Protein AF-A0AAJ7DWY6-F1 (afdb_monomer_lite)

Organism: NCBI:txid326594

InterPro domains:
  IPR001309 Peptidase C14, p20 domain [PS50208] (1-107)
  IPR002398 Peptidase C14 family [PTHR10454] (5-108)
  IPR011600 Peptidase C14, caspase domain [PF00656] (4-107)
  IPR015917 Peptidase C14A, caspase catalytic domain [PR00376] (10-28)
  IPR015917 Peptidase C14A, caspase catalytic domain [PR00376] (28-46)
  IPR015917 Peptidase C14A, caspase catalytic domain [PR00376] (60-68)
  IPR015917 Peptidase C14A, caspase catalytic domain [PR00376] (93-111)
  IPR029030 Caspase-like domain superfamily [SSF52129] (3-107)

Foldseek 3Di:
DDDDDCPDDPPCPVVVLVVVVVVVVVVVDDDDDDPQDDPVRVVVVLVVVLVDACLPPQADEAEAAAAAEPPQWTDHNGDIDHPCVQVVSLVNRPSCVVHDYHYHYRHHYPDDDDPDDDDDDPDDVVVVVVVVD

pLDDT: mean 87.61, std 15.37, range [38.72, 98.62]

Sequence (133 aa):
MFTYKNLGTRRCADAEATLVKQTFKNLGFDVFIYKDYTYQQIKKLLTNLSSDDYKKDDCICIFILTHGEAKGLIWALDACYPINIYEETLSNIQTLADKPKLIFVQARIVARVDGGTHLIQQKSDYIDEINRK

Secondary structure (DSSP, 8-state):
----------TTHHHHHHHHHHHHHHTT-------S--HHHHHHHHHHHHHS--TT-S-EEEEEEEEEETTTEEE-SS-EEETHHHHHHHHT-GGGTTS-EEEEEEEE---PPP---PPP----HHHHHHTT-

Radius of gyration: 20.83 Å; chains: 1; bounding box: 45×60×43 Å

Structure (mmCIF, N/CA/C/O backbone):
data_AF-A0AAJ7DWY6-F1
#
_entry.id   AF-A0AAJ7DWY6-F1
#
loop_
_atom_site.group_PDB
_atom_site.id
_atom_site.type_symbol
_atom_site.label_atom_id
_atom_site.label_alt_id
_atom_site.label_comp_id
_atom_site.label_asym_id
_atom_site.label_entity_id
_atom_site.label_seq_id
_atom_site.pdbx_PDB_ins_code
_atom_site.Cartn_x
_atom_site.Cartn_y
_atom_site.Cartn_z
_atom_site.occupancy
_atom_site.B_iso_or_equiv
_atom_site.auth_seq_id
_atom_site.auth_comp_id
_atom_site.auth_asym_id
_atom_site.auth_atom_id
_atom_site.pdbx_PDB_model_num
ATOM 1 N N . MET A 1 1 ? 11.782 17.811 -14.371 1.00 38.72 1 MET A N 1
ATOM 2 C CA . MET A 1 1 ? 10.843 17.120 -15.280 1.00 38.72 1 MET A CA 1
ATOM 3 C C . MET A 1 1 ? 11.396 15.718 -15.482 1.00 38.72 1 MET A C 1
ATOM 5 O O . MET A 1 1 ? 12.409 15.583 -16.152 1.00 38.72 1 MET A O 1
ATOM 9 N N . PHE A 1 2 ? 10.866 14.717 -14.775 1.00 45.34 2 PHE A N 1
ATOM 10 C CA . PHE A 1 2 ? 11.391 13.350 -14.849 1.00 45.34 2 PHE A CA 1
ATOM 11 C C . PHE A 1 2 ? 10.816 12.674 -16.095 1.00 45.34 2 PHE A C 1
ATOM 13 O O . PHE A 1 2 ? 9.606 12.514 -16.221 1.00 45.34 2 PHE A O 1
ATOM 20 N N . THR A 1 3 ? 11.690 12.383 -17.051 1.00 44.91 3 THR A N 1
ATOM 21 C CA . THR A 1 3 ? 11.391 11.752 -18.337 1.00 44.91 3 THR A CA 1
ATOM 22 C C . THR A 1 3 ? 10.832 10.343 -18.139 1.00 44.91 3 THR A C 1
ATOM 24 O O . THR A 1 3 ? 11.282 9.607 -17.261 1.00 44.91 3 THR A O 1
ATOM 27 N N . TYR A 1 4 ? 9.855 9.966 -18.969 1.00 47.84 4 TYR A N 1
ATOM 28 C CA . TYR A 1 4 ? 9.234 8.641 -18.986 1.00 47.84 4 TYR A CA 1
ATOM 29 C C . TYR A 1 4 ? 10.311 7.560 -19.179 1.00 47.84 4 TYR A C 1
ATOM 31 O O . TYR A 1 4 ? 10.881 7.414 -20.261 1.00 47.84 4 TYR A O 1
ATOM 39 N N . LYS A 1 5 ? 10.638 6.832 -18.107 1.00 62.44 5 LYS A N 1
ATOM 40 C CA . LYS A 1 5 ? 11.595 5.721 -18.123 1.00 62.44 5 LYS A CA 1
ATOM 41 C C . LYS A 1 5 ? 10.802 4.459 -18.454 1.00 62.44 5 LYS A C 1
ATOM 43 O O . LYS A 1 5 ? 9.879 4.105 -17.728 1.00 62.44 5 LYS A O 1
ATOM 48 N N . ASN A 1 6 ? 11.132 3.776 -19.551 1.00 67.56 6 ASN A N 1
ATOM 49 C CA . ASN A 1 6 ? 10.563 2.456 -19.825 1.00 67.56 6 ASN A CA 1
ATOM 50 C C . ASN A 1 6 ? 11.191 1.452 -18.847 1.00 67.56 6 ASN A C 1
ATOM 52 O O . ASN A 1 6 ? 12.268 0.915 -19.091 1.00 67.56 6 ASN A O 1
ATOM 56 N N . LEU A 1 7 ? 10.542 1.261 -17.700 1.00 72.06 7 LEU A N 1
ATOM 57 C CA . LEU A 1 7 ? 11.037 0.421 -16.605 1.00 72.06 7 LEU A CA 1
ATOM 58 C C . LEU A 1 7 ? 10.785 -1.077 -16.841 1.00 72.06 7 LEU A C 1
ATOM 60 O O . LEU A 1 7 ? 11.196 -1.914 -16.037 1.00 72.06 7 LEU A O 1
ATOM 64 N N . GLY A 1 8 ? 10.121 -1.425 -17.947 1.00 77.62 8 GLY A N 1
ATOM 65 C CA . GLY A 1 8 ? 9.702 -2.784 -18.251 1.00 77.62 8 GLY A CA 1
ATOM 66 C C . GLY A 1 8 ? 8.643 -3.321 -17.283 1.00 77.62 8 GLY A C 1
ATOM 67 O O . GLY A 1 8 ? 8.417 -2.816 -16.181 1.00 77.62 8 GLY A O 1
ATOM 68 N N . THR A 1 9 ? 7.969 -4.392 -17.689 1.00 83.81 9 THR A N 1
ATOM 69 C CA . THR A 1 9 ? 6.974 -5.060 -16.844 1.00 83.81 9 THR A CA 1
ATOM 70 C C . THR A 1 9 ? 7.645 -5.761 -15.664 1.00 83.81 9 THR A C 1
ATOM 72 O O . THR A 1 9 ? 8.592 -6.537 -15.837 1.00 83.81 9 THR A O 1
ATOM 75 N N . ARG A 1 10 ? 7.104 -5.582 -14.453 1.00 86.88 10 ARG A N 1
ATOM 76 C CA . ARG A 1 10 ? 7.454 -6.417 -13.296 1.00 86.88 10 ARG A CA 1
ATOM 77 C C . ARG A 1 10 ? 6.806 -7.794 -13.420 1.00 86.88 10 ARG A C 1
ATOM 79 O O . ARG A 1 10 ? 5.772 -8.076 -12.822 1.00 86.88 10 ARG A O 1
ATOM 86 N N . ARG A 1 11 ? 7.437 -8.669 -14.205 1.00 79.81 11 ARG A N 1
ATOM 87 C CA . ARG A 1 11 ? 7.077 -10.092 -14.257 1.00 79.81 11 ARG A CA 1
ATOM 88 C C . ARG A 1 11 ? 7.115 -10.639 -12.821 1.00 79.81 11 ARG A C 1
ATOM 90 O O . ARG A 1 11 ? 8.089 -10.373 -12.117 1.00 79.81 11 ARG A O 1
ATOM 97 N N . CYS A 1 12 ? 6.039 -11.318 -12.419 1.00 86.81 12 CYS A N 1
ATOM 98 C CA . CYS A 1 12 ? 5.714 -11.813 -11.069 1.00 86.81 12 CYS A CA 1
ATOM 99 C C . CYS A 1 12 ? 4.939 -10.879 -10.120 1.00 86.81 12 CYS A C 1
ATOM 101 O O . CYS A 1 12 ? 4.434 -11.390 -9.126 1.00 86.81 12 CYS A O 1
ATOM 103 N N . ALA A 1 13 ? 4.741 -9.589 -10.421 1.00 89.25 13 ALA A N 1
ATOM 104 C CA . ALA A 1 13 ? 4.016 -8.690 -9.506 1.00 89.25 13 ALA A CA 1
ATOM 105 C C . ALA A 1 13 ? 2.585 -9.170 -9.183 1.00 89.25 13 ALA A C 1
ATOM 107 O O . ALA A 1 13 ? 2.148 -9.094 -8.038 1.00 89.25 13 ALA A O 1
ATOM 108 N N . ASP A 1 14 ? 1.877 -9.734 -10.166 1.00 93.12 14 ASP A N 1
ATOM 109 C CA . ASP A 1 14 ? 0.526 -10.277 -9.962 1.00 93.12 14 ASP A CA 1
ATOM 110 C C . ASP A 1 14 ? 0.514 -11.507 -9.037 1.00 93.12 14 ASP A C 1
ATOM 112 O O . ASP A 1 14 ? -0.392 -11.672 -8.215 1.00 93.12 14 ASP A O 1
ATOM 116 N N . ALA A 1 15 ? 1.535 -12.362 -9.141 1.00 94.81 15 ALA A N 1
ATOM 117 C CA . ALA A 1 15 ? 1.689 -13.515 -8.261 1.00 94.81 15 ALA A CA 1
ATOM 118 C C . ALA A 1 15 ? 2.049 -13.066 -6.836 1.00 94.81 15 ALA A C 1
ATOM 120 O O . ALA A 1 15 ? 1.404 -13.507 -5.888 1.00 94.81 15 ALA A O 1
ATOM 121 N N . GLU A 1 16 ? 2.999 -12.130 -6.692 1.00 94.69 16 GLU A N 1
ATOM 122 C CA . GLU A 1 16 ? 3.355 -11.499 -5.409 1.00 94.69 16 GLU A CA 1
ATOM 123 C C . GLU A 1 16 ? 2.101 -10.914 -4.727 1.00 94.69 16 GLU A C 1
ATOM 125 O O . GLU A 1 16 ? 1.807 -11.247 -3.579 1.00 94.69 16 GLU A O 1
ATOM 130 N N . ALA A 1 17 ? 1.305 -10.116 -5.449 1.00 96.50 17 ALA A N 1
ATOM 131 C CA . ALA A 1 17 ? 0.076 -9.514 -4.928 1.00 96.50 17 ALA A CA 1
ATOM 132 C C . ALA A 1 17 ? -0.974 -10.559 -4.512 1.00 96.50 17 ALA A C 1
ATOM 134 O O . ALA A 1 17 ? -1.661 -10.390 -3.502 1.00 96.50 17 ALA A O 1
ATOM 135 N N . THR A 1 18 ? -1.093 -11.655 -5.266 1.00 97.31 18 THR A N 1
ATOM 136 C CA . THR A 1 18 ? -2.022 -12.750 -4.950 1.00 97.31 18 THR A CA 1
ATOM 137 C C . THR A 1 18 ? -1.625 -13.465 -3.661 1.00 97.31 18 THR A C 1
ATOM 139 O O . THR A 1 18 ? -2.484 -13.686 -2.806 1.00 97.31 18 THR A O 1
ATOM 142 N N . LEU A 1 19 ? -0.336 -13.771 -3.487 1.00 97.81 19 LEU A N 1
ATOM 143 C CA . LEU A 1 19 ? 0.181 -14.384 -2.262 1.00 97.81 19 LEU A CA 1
ATOM 144 C C . LEU A 1 19 ? -0.003 -13.467 -1.052 1.00 97.81 19 LEU A C 1
ATOM 146 O O . LEU A 1 19 ? -0.514 -13.914 -0.029 1.00 97.81 19 LEU A O 1
ATOM 150 N N . VAL A 1 20 ? 0.341 -12.180 -1.174 1.00 98.00 20 VAL A N 1
ATOM 151 C CA . VAL A 1 20 ? 0.114 -11.197 -0.101 1.00 98.00 20 VAL A CA 1
ATOM 152 C C . VAL A 1 20 ? -1.362 -11.172 0.290 1.00 98.00 20 VAL A C 1
ATOM 154 O O . VAL A 1 20 ? -1.687 -11.273 1.471 1.00 98.00 20 VAL A O 1
ATOM 157 N N . LYS A 1 21 ? -2.269 -11.118 -0.693 1.00 98.31 21 LYS A N 1
ATOM 158 C CA . LYS A 1 21 ? -3.711 -11.122 -0.434 1.00 98.31 21 LYS A CA 1
ATOM 159 C C . LYS A 1 21 ? -4.177 -12.377 0.289 1.00 98.31 21 LYS A C 1
ATOM 161 O O . LYS A 1 21 ? -4.959 -12.258 1.225 1.00 98.31 21 LYS A O 1
ATOM 166 N N . GLN A 1 22 ? -3.739 -13.558 -0.133 1.00 98.25 22 GLN A N 1
ATOM 167 C CA . GLN A 1 22 ? -4.113 -14.811 0.525 1.00 98.25 22 GLN A CA 1
ATOM 168 C C . GLN A 1 22 ? -3.609 -14.850 1.970 1.00 98.25 22 GLN A C 1
ATOM 170 O O . GLN A 1 22 ? -4.389 -15.111 2.882 1.00 98.25 22 GLN A O 1
ATOM 175 N N . THR A 1 23 ? -2.339 -14.511 2.186 1.00 98.44 23 THR A N 1
ATOM 176 C CA . THR A 1 23 ? -1.725 -14.494 3.517 1.00 98.44 23 THR A CA 1
ATOM 177 C C . THR A 1 23 ? -2.433 -13.520 4.455 1.00 98.44 23 THR A C 1
ATOM 179 O O . THR A 1 23 ? -2.827 -13.908 5.549 1.00 98.44 23 THR A O 1
ATOM 182 N N . PHE A 1 24 ? -2.659 -12.275 4.029 1.00 98.25 24 PHE A N 1
ATOM 183 C CA . PHE A 1 24 ? -3.260 -11.259 4.898 1.00 98.25 24 PHE A CA 1
ATOM 184 C C . PHE A 1 24 ? -4.758 -11.468 5.109 1.00 98.25 24 PHE A C 1
ATOM 186 O O . PHE A 1 24 ? -5.250 -11.217 6.205 1.00 98.25 24 PHE A O 1
ATOM 193 N N . LYS A 1 25 ? -5.475 -12.043 4.136 1.00 98.25 25 LYS A N 1
ATOM 194 C CA . LYS A 1 25 ? -6.843 -12.519 4.382 1.00 98.25 25 LYS A CA 1
ATOM 195 C C . LYS A 1 25 ? -6.894 -13.600 5.458 1.00 98.25 25 LYS A C 1
ATOM 197 O O . LYS A 1 25 ? -7.771 -13.552 6.311 1.00 98.25 25 LYS A O 1
ATOM 202 N N . ASN A 1 26 ? -5.952 -14.544 5.453 1.00 98.19 26 ASN A N 1
ATOM 203 C CA . ASN A 1 26 ? -5.886 -15.589 6.480 1.00 98.19 26 ASN A CA 1
ATOM 204 C C . ASN A 1 26 ? -5.531 -15.032 7.869 1.00 98.19 26 ASN A C 1
ATOM 206 O O . ASN A 1 26 ? -5.873 -15.646 8.874 1.00 98.19 26 ASN A O 1
ATOM 210 N N . LEU A 1 27 ? -4.880 -13.868 7.925 1.00 97.94 27 LEU A N 1
ATOM 211 C CA . LEU A 1 27 ? -4.621 -13.119 9.157 1.00 97.94 27 LEU A CA 1
ATOM 212 C C . LEU A 1 27 ? -5.803 -12.228 9.590 1.00 97.94 27 LEU A C 1
ATOM 214 O O . LEU A 1 27 ? -5.691 -11.540 10.597 1.00 97.94 27 LEU A O 1
ATOM 218 N N . GLY A 1 28 ? -6.920 -12.234 8.853 1.00 97.75 28 GLY A N 1
ATOM 219 C CA . GLY A 1 28 ? -8.130 -11.482 9.196 1.00 97.75 28 GLY A CA 1
ATOM 220 C C . GLY A 1 28 ? -8.210 -10.066 8.621 1.00 97.75 28 GLY A C 1
ATOM 221 O O . GLY A 1 28 ? -9.107 -9.324 9.000 1.00 97.75 28 GLY A O 1
ATOM 222 N N . PHE A 1 29 ? -7.319 -9.679 7.704 1.00 98.25 29 PHE A N 1
ATOM 223 C CA . PHE A 1 29 ? -7.376 -8.357 7.075 1.00 98.25 29 PHE A CA 1
ATOM 224 C C . PHE A 1 29 ? -8.399 -8.284 5.937 1.00 98.25 29 PHE A C 1
ATOM 226 O O . PHE A 1 29 ? -8.490 -9.182 5.089 1.00 98.25 29 PHE A O 1
ATOM 233 N N . ASP A 1 30 ? -9.040 -7.122 5.817 1.00 97.44 30 ASP A N 1
ATOM 234 C CA . ASP A 1 30 ? -9.712 -6.696 4.594 1.00 97.44 30 ASP A CA 1
ATOM 235 C C . ASP A 1 30 ? -8.682 -6.193 3.570 1.00 97.44 30 ASP A C 1
ATOM 237 O O . ASP A 1 30 ? -8.101 -5.115 3.694 1.00 97.44 30 ASP A O 1
ATOM 241 N N . VAL A 1 31 ? -8.414 -7.012 2.544 1.00 97.75 31 VAL A N 1
ATOM 242 C CA . VAL A 1 31 ? -7.346 -6.745 1.564 1.00 97.75 31 VAL A CA 1
ATOM 243 C C . VAL A 1 31 ? -7.880 -6.194 0.241 1.00 97.75 31 VAL A C 1
ATOM 245 O O . VAL A 1 31 ? -8.620 -6.876 -0.481 1.00 97.75 31 VAL A O 1
ATOM 248 N N . PHE A 1 32 ? -7.371 -5.022 -0.144 1.00 97.75 32 PHE A N 1
ATOM 249 C CA . PHE A 1 32 ? -7.633 -4.346 -1.418 1.00 97.75 32 PHE A CA 1
ATOM 250 C C . PHE A 1 32 ? -6.388 -4.356 -2.320 1.00 97.75 32 PHE A C 1
ATOM 252 O O . PHE A 1 32 ? -5.273 -4.148 -1.847 1.00 97.75 32 PHE A O 1
ATOM 259 N N . ILE A 1 33 ? -6.568 -4.598 -3.625 1.00 97.56 33 ILE A N 1
ATOM 260 C CA . ILE A 1 33 ? -5.483 -4.575 -4.623 1.00 97.56 33 ILE A CA 1
ATOM 261 C C . ILE A 1 33 ? -5.701 -3.400 -5.571 1.00 97.56 33 ILE A C 1
ATOM 263 O O . ILE A 1 33 ? -6.755 -3.290 -6.196 1.00 97.56 33 ILE A O 1
ATOM 267 N N . TYR A 1 34 ? -4.663 -2.582 -5.728 1.00 97.88 34 TYR A N 1
ATOM 268 C CA . TYR A 1 34 ? -4.631 -1.443 -6.639 1.00 97.88 34 TYR A CA 1
ATOM 269 C C . TYR A 1 34 ? -3.518 -1.658 -7.662 1.00 97.88 34 TYR A C 1
ATOM 271 O O . TYR A 1 34 ? -2.338 -1.649 -7.315 1.00 97.88 34 TYR A O 1
ATOM 279 N N . LYS A 1 35 ? -3.896 -1.914 -8.917 1.00 96.31 35 LYS A N 1
ATOM 280 C CA . LYS A 1 35 ? -2.964 -2.295 -9.983 1.00 96.31 35 LYS A CA 1
ATOM 281 C C . LYS A 1 35 ? -2.696 -1.120 -10.917 1.00 96.31 35 LYS A C 1
ATOM 283 O O . LYS A 1 35 ? -3.635 -0.452 -11.338 1.00 96.31 35 LYS A O 1
ATOM 288 N N . ASP A 1 36 ? -1.419 -0.902 -11.229 1.00 95.50 36 ASP A N 1
ATOM 289 C CA . ASP A 1 36 ? -0.939 0.081 -12.208 1.00 95.50 36 ASP A CA 1
ATOM 290 C C . ASP A 1 36 ? -1.499 1.499 -11.986 1.00 95.50 36 ASP A C 1
ATOM 292 O O . ASP A 1 36 ? -1.864 2.207 -12.922 1.00 95.50 36 ASP A O 1
ATOM 296 N N . TYR A 1 37 ? -1.582 1.929 -10.723 1.00 97.50 37 TYR A N 1
ATOM 297 C CA . TYR A 1 37 ? -2.048 3.273 -10.397 1.00 97.50 37 TYR A CA 1
ATOM 298 C C . TYR A 1 37 ? -1.049 4.344 -10.855 1.00 97.50 37 TYR A C 1
ATOM 300 O O . TYR A 1 37 ? 0.154 4.276 -10.589 1.00 97.50 37 TYR A O 1
ATOM 308 N N . THR A 1 38 ? -1.583 5.385 -11.488 1.00 97.69 38 THR A N 1
ATOM 309 C CA . THR A 1 38 ? -0.913 6.678 -11.669 1.00 97.69 38 THR A CA 1
ATOM 310 C C . THR A 1 38 ? -0.680 7.360 -10.324 1.00 97.69 38 THR A C 1
ATOM 312 O O . THR A 1 38 ? -1.365 7.088 -9.330 1.00 97.69 38 THR A O 1
ATOM 315 N N . TYR A 1 39 ? 0.242 8.316 -10.280 1.00 97.62 39 TYR A N 1
ATOM 316 C CA . TYR A 1 39 ? 0.518 9.066 -9.061 1.00 97.62 39 TYR A CA 1
ATOM 317 C C . TYR A 1 39 ? -0.700 9.868 -8.590 1.00 97.62 39 TYR A C 1
ATOM 319 O O . TYR A 1 39 ? -0.943 10.004 -7.391 1.00 97.62 39 TYR A O 1
ATOM 327 N N . GLN A 1 40 ? -1.533 10.354 -9.513 1.00 98.19 40 GLN A N 1
ATOM 328 C CA . GLN A 1 40 ? -2.789 11.009 -9.149 1.00 98.19 40 GLN A CA 1
ATOM 329 C C . GLN A 1 40 ? -3.774 10.043 -8.473 1.00 98.19 40 GLN A C 1
ATOM 331 O O . GLN A 1 40 ? -4.410 10.422 -7.488 1.00 98.19 40 GLN A O 1
ATOM 336 N N . GLN A 1 41 ? -3.884 8.803 -8.957 1.00 98.62 41 GLN A N 1
ATOM 337 C CA . GLN A 1 41 ? -4.720 7.778 -8.324 1.00 98.62 41 GLN A CA 1
ATOM 338 C C . GLN A 1 41 ? -4.186 7.385 -6.942 1.00 98.62 41 GLN A C 1
ATOM 340 O O . GLN A 1 41 ? -4.981 7.254 -6.014 1.00 98.62 41 GLN A O 1
ATOM 345 N N . ILE A 1 42 ? -2.862 7.277 -6.775 1.00 98.50 42 ILE A N 1
ATOM 346 C CA . ILE A 1 42 ? -2.227 7.035 -5.467 1.00 98.50 42 ILE A CA 1
ATOM 347 C C . ILE A 1 42 ? -2.548 8.167 -4.490 1.00 98.50 42 ILE A C 1
ATOM 349 O O . ILE A 1 42 ? -3.004 7.897 -3.385 1.00 98.50 42 ILE A O 1
ATOM 353 N N . LYS A 1 43 ? -2.402 9.434 -4.897 1.00 98.25 43 LYS A N 1
ATOM 354 C CA . LYS A 1 43 ? -2.768 10.574 -4.039 1.00 98.25 43 LYS A CA 1
ATOM 355 C C . LYS A 1 43 ? -4.233 10.526 -3.617 1.00 98.25 43 LYS A C 1
ATOM 357 O O . LYS A 1 43 ? -4.528 10.715 -2.446 1.00 98.25 43 LYS A O 1
ATOM 362 N N . LYS A 1 44 ? -5.144 10.226 -4.549 1.00 98.38 44 LYS A N 1
ATOM 363 C CA . LYS A 1 44 ? -6.572 10.086 -4.235 1.00 98.38 44 LYS A CA 1
ATOM 364 C C . LYS A 1 44 ? -6.827 8.945 -3.246 1.00 98.38 44 LYS A C 1
ATOM 366 O O . LYS A 1 44 ? -7.616 9.113 -2.324 1.00 98.38 44 LYS A O 1
ATOM 371 N N . LEU A 1 45 ? -6.147 7.810 -3.415 1.00 98.25 45 LEU A N 1
ATOM 372 C CA . LEU A 1 45 ? -6.214 6.692 -2.475 1.00 98.25 45 LEU A CA 1
ATOM 373 C C . LEU A 1 45 ? -5.743 7.111 -1.076 1.00 98.25 45 LEU A C 1
ATOM 375 O O . LEU A 1 45 ? -6.435 6.827 -0.109 1.00 98.25 45 LEU A O 1
ATOM 379 N N . LEU A 1 46 ? -4.621 7.825 -0.969 1.00 97.94 46 LEU A N 1
ATOM 380 C CA . LEU A 1 46 ? -4.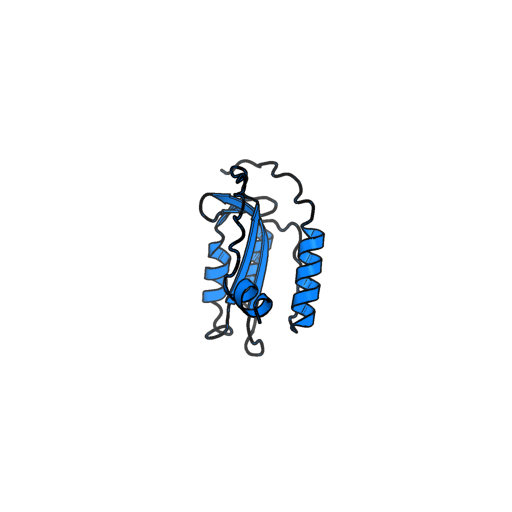106 8.329 0.308 1.00 97.94 46 LEU A CA 1
ATOM 381 C C . LEU A 1 46 ? -5.059 9.335 0.966 1.00 97.94 46 LEU A C 1
ATOM 383 O O . LEU A 1 46 ? -5.283 9.259 2.169 1.00 97.94 46 LEU A O 1
ATOM 387 N N . THR A 1 47 ? -5.682 10.224 0.188 1.00 97.81 47 THR A N 1
ATOM 388 C CA . THR A 1 47 ? -6.719 11.136 0.696 1.00 97.81 47 THR A CA 1
ATOM 389 C C . THR A 1 47 ? -7.916 10.369 1.259 1.00 97.81 47 THR A C 1
ATOM 391 O O . THR A 1 47 ? -8.386 10.685 2.353 1.00 97.81 47 THR A O 1
ATOM 394 N N . ASN A 1 48 ? -8.382 9.335 0.557 1.00 96.75 48 ASN A N 1
ATOM 395 C CA . ASN A 1 48 ? -9.473 8.494 1.043 1.00 96.75 48 ASN A CA 1
ATOM 396 C C . ASN A 1 48 ? -9.070 7.761 2.328 1.00 96.75 48 ASN A C 1
ATOM 398 O O . ASN A 1 48 ? -9.772 7.882 3.325 1.00 96.75 48 ASN A O 1
ATOM 402 N N . LEU A 1 49 ? -7.897 7.114 2.338 1.00 96.00 49 LEU A N 1
ATOM 403 C CA . LEU A 1 49 ? -7.367 6.438 3.525 1.00 96.00 49 LEU A CA 1
ATOM 404 C C . LEU A 1 49 ? -7.278 7.390 4.717 1.00 96.00 49 LEU A C 1
ATOM 406 O O . LEU A 1 49 ? -7.623 6.997 5.823 1.00 96.00 49 LEU A O 1
ATOM 410 N N . SER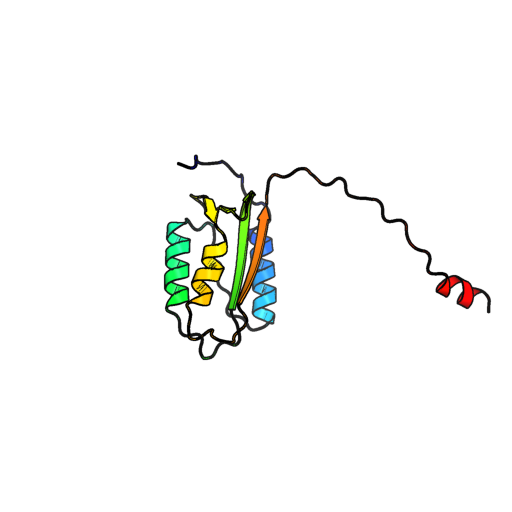 A 1 50 ? -6.858 8.641 4.499 1.00 95.69 50 SER A N 1
ATOM 411 C CA . SER A 1 50 ? -6.760 9.638 5.570 1.00 95.69 50 SER A CA 1
ATOM 412 C C . SER A 1 50 ? -8.105 10.076 6.158 1.00 95.69 50 SER A C 1
ATOM 414 O O . SER A 1 50 ? -8.135 10.642 7.247 1.00 95.69 50 SER A O 1
ATOM 416 N N . SER A 1 51 ? -9.202 9.813 5.444 1.00 95.00 51 SER A N 1
ATOM 417 C CA . SER A 1 51 ? -10.560 10.208 5.827 1.00 95.00 51 SER A CA 1
ATOM 418 C C . SER A 1 51 ? -11.388 9.058 6.418 1.00 95.00 51 SER A C 1
ATOM 420 O O . SER A 1 51 ? -12.496 9.306 6.891 1.00 95.00 51 SER A O 1
ATOM 422 N N . ASP A 1 52 ? -10.881 7.822 6.385 1.00 95.56 52 ASP A N 1
ATOM 423 C CA . ASP A 1 52 ? -11.582 6.640 6.898 1.00 95.56 52 ASP A CA 1
ATOM 424 C C . ASP A 1 52 ? -11.544 6.546 8.439 1.00 95.56 52 ASP A C 1
ATOM 426 O O . ASP A 1 52 ? -10.674 7.104 9.119 1.00 95.56 52 ASP A O 1
ATOM 430 N N . ASP A 1 53 ? -12.516 5.824 9.012 1.00 96.56 53 ASP A N 1
ATOM 431 C CA . ASP A 1 53 ? -12.625 5.594 10.458 1.00 96.56 53 ASP A CA 1
ATOM 432 C C . ASP A 1 53 ? -12.116 4.202 10.849 1.00 96.56 53 ASP A C 1
ATOM 434 O O . ASP A 1 53 ? -12.837 3.212 10.744 1.00 96.56 53 ASP A O 1
ATOM 438 N N . TYR A 1 54 ? -10.898 4.157 11.391 1.00 97.19 54 TYR A N 1
ATOM 439 C CA . TYR A 1 54 ? -10.237 2.926 11.820 1.00 97.19 54 TYR A CA 1
ATOM 440 C C . TYR A 1 54 ? -10.444 2.592 13.299 1.00 97.19 54 TYR A C 1
ATOM 442 O O . TYR A 1 54 ? -9.683 1.809 13.865 1.00 97.19 54 TYR A O 1
ATOM 450 N N . LYS A 1 55 ? -11.420 3.188 14.002 1.00 97.06 55 LYS A N 1
ATOM 451 C CA . LYS A 1 55 ? -11.606 2.950 15.452 1.00 97.06 55 LYS A CA 1
ATOM 452 C C . LYS A 1 55 ? -11.719 1.472 15.815 1.00 97.06 55 LYS A C 1
ATOM 454 O O . LYS A 1 55 ? -11.217 1.090 16.870 1.00 97.06 55 LYS A O 1
ATOM 459 N N . LYS A 1 56 ? -12.351 0.673 14.953 1.00 97.06 56 LYS A N 1
ATOM 460 C CA . LYS A 1 56 ? -12.585 -0.763 15.161 1.00 97.06 56 LYS A CA 1
ATOM 461 C C . LYS A 1 56 ? -11.483 -1.668 14.607 1.00 97.06 56 LYS A C 1
ATOM 463 O O . LYS A 1 56 ? -11.534 -2.861 14.874 1.00 97.06 56 LYS A O 1
ATOM 468 N N . ASP A 1 57 ? -10.517 -1.115 13.884 1.00 97.50 57 ASP A N 1
ATOM 469 C CA . ASP A 1 57 ? -9.424 -1.889 13.298 1.00 97.50 57 ASP A CA 1
ATOM 470 C C . ASP A 1 57 ? -8.245 -1.977 14.266 1.00 97.50 57 ASP A C 1
ATOM 472 O O . ASP A 1 57 ? -7.981 -1.028 15.004 1.00 97.50 57 ASP A O 1
ATOM 476 N N . ASP A 1 58 ? -7.501 -3.080 14.252 1.00 97.69 58 ASP A N 1
ATOM 477 C CA . ASP A 1 58 ? -6.341 -3.258 15.138 1.00 97.69 58 ASP A CA 1
ATOM 478 C C . ASP A 1 58 ? -5.077 -2.569 14.600 1.00 97.69 58 ASP A C 1
ATOM 480 O O . ASP A 1 58 ? -4.253 -2.062 15.363 1.00 97.69 58 ASP A O 1
ATOM 484 N N . CYS A 1 59 ? -4.902 -2.549 13.276 1.00 97.88 59 CYS A N 1
ATOM 485 C CA . CYS A 1 59 ? -3.743 -1.967 12.600 1.00 97.88 59 CYS A CA 1
ATOM 486 C C . CYS A 1 59 ? -4.020 -1.729 11.109 1.00 97.88 59 CYS A C 1
ATOM 488 O O . CYS A 1 59 ? -5.038 -2.166 10.575 1.00 97.88 59 CYS A O 1
ATOM 490 N N . ILE A 1 60 ? -3.078 -1.078 10.423 1.00 98.00 60 ILE A N 1
ATOM 491 C CA . ILE A 1 60 ? -3.085 -0.947 8.961 1.00 98.00 60 ILE A CA 1
ATOM 492 C C . ILE A 1 60 ? -1.789 -1.497 8.361 1.00 98.00 60 ILE A C 1
ATOM 494 O O . ILE A 1 60 ? -0.701 -1.304 8.910 1.00 98.00 60 ILE A O 1
ATOM 498 N N . CYS A 1 61 ? -1.909 -2.157 7.208 1.00 98.19 61 CYS A N 1
ATOM 499 C CA . CYS A 1 61 ? -0.781 -2.631 6.410 1.00 98.19 61 CYS A CA 1
ATOM 500 C C . CYS A 1 61 ? -0.856 -2.071 4.985 1.00 98.19 61 CYS A C 1
ATOM 502 O O . CYS A 1 61 ? -1.887 -2.193 4.326 1.00 98.19 61 CYS A O 1
ATOM 504 N N . ILE A 1 62 ? 0.248 -1.520 4.478 1.00 98.19 62 ILE A N 1
ATOM 505 C CA . ILE A 1 62 ? 0.383 -1.078 3.086 1.00 98.19 62 ILE A CA 1
ATOM 506 C C . ILE A 1 62 ? 1.509 -1.868 2.420 1.00 98.19 62 ILE A C 1
ATOM 508 O O . ILE A 1 62 ? 2.652 -1.834 2.867 1.00 98.19 62 ILE A O 1
ATOM 512 N N . PHE A 1 63 ? 1.188 -2.551 1.322 1.00 98.19 63 PHE A N 1
ATOM 513 C CA . PHE A 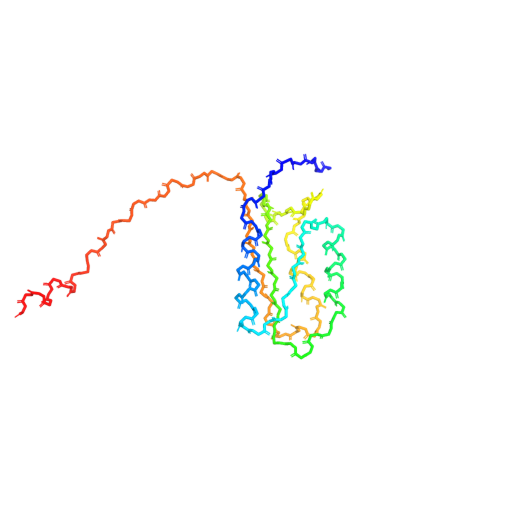1 63 ? 2.151 -3.265 0.484 1.00 98.19 63 PHE A CA 1
ATOM 514 C C . PHE A 1 63 ? 2.381 -2.506 -0.819 1.00 98.19 63 PHE A C 1
ATOM 516 O O . PHE A 1 63 ? 1.438 -2.243 -1.563 1.00 98.19 63 PHE A O 1
ATOM 523 N N . ILE A 1 64 ? 3.640 -2.188 -1.115 1.00 97.25 64 ILE A N 1
ATOM 524 C CA . ILE A 1 64 ? 4.042 -1.446 -2.311 1.00 97.25 64 ILE A CA 1
ATOM 525 C C . ILE A 1 64 ? 4.955 -2.336 -3.156 1.00 97.25 64 ILE A C 1
ATOM 527 O O . ILE A 1 64 ? 6.095 -2.611 -2.781 1.00 97.25 64 ILE A O 1
ATOM 531 N N . LEU A 1 65 ? 4.460 -2.778 -4.314 1.00 96.06 65 LEU A N 1
ATOM 532 C CA . LEU A 1 65 ? 5.182 -3.639 -5.257 1.00 96.06 65 LEU A CA 1
ATOM 533 C C . LEU A 1 65 ? 5.489 -2.845 -6.533 1.00 96.06 65 LEU A C 1
ATOM 535 O O . LEU A 1 65 ? 4.629 -2.702 -7.398 1.00 96.06 65 LEU A O 1
ATOM 539 N N . THR A 1 66 ? 6.694 -2.284 -6.662 1.00 94.69 66 THR A N 1
ATOM 540 C CA . THR A 1 66 ? 6.969 -1.301 -7.731 1.00 94.69 66 THR A CA 1
ATOM 541 C C . THR A 1 66 ? 8.435 -1.242 -8.167 1.00 94.69 66 THR A C 1
ATOM 543 O O . THR A 1 66 ? 9.299 -1.914 -7.616 1.00 94.69 66 THR A O 1
ATOM 546 N N . HIS A 1 67 ? 8.758 -0.496 -9.216 1.00 93.38 67 HIS A N 1
ATOM 547 C CA . HIS A 1 67 ? 10.145 -0.137 -9.498 1.00 93.38 67 HIS A CA 1
ATOM 548 C C . HIS A 1 67 ? 10.623 0.915 -8.500 1.00 93.38 67 HIS A C 1
ATOM 550 O O . HIS A 1 67 ? 9.883 1.825 -8.133 1.00 93.38 67 HIS A O 1
ATOM 556 N N . GLY A 1 68 ? 11.867 0.773 -8.060 1.00 91.44 68 GLY A N 1
ATOM 557 C CA . GLY A 1 68 ? 12.532 1.712 -7.168 1.00 91.44 68 GLY A CA 1
ATOM 558 C C . GLY A 1 68 ? 13.588 2.526 -7.900 1.00 91.44 68 GLY A C 1
ATOM 559 O O . GLY A 1 68 ? 14.087 2.137 -8.955 1.00 91.44 68 GLY A O 1
ATOM 560 N N . GLU A 1 69 ? 13.961 3.642 -7.299 1.00 88.81 69 GLU A N 1
ATOM 561 C CA . GLU A 1 69 ? 15.098 4.466 -7.683 1.00 88.81 69 GLU A CA 1
ATOM 562 C C . GLU A 1 69 ? 15.913 4.794 -6.420 1.00 88.81 69 GLU A C 1
ATOM 564 O O . GLU A 1 69 ? 15.499 4.511 -5.291 1.00 88.81 69 GLU A O 1
ATOM 569 N N . ALA A 1 70 ? 17.112 5.349 -6.590 1.00 85.94 70 ALA A N 1
ATOM 570 C CA . ALA A 1 70 ? 17.950 5.728 -5.458 1.00 85.94 70 ALA A CA 1
ATOM 571 C C . ALA A 1 70 ? 17.234 6.699 -4.491 1.00 85.94 70 ALA A C 1
ATOM 573 O O . ALA A 1 70 ? 16.354 7.465 -4.883 1.00 85.94 70 ALA A O 1
ATOM 574 N N . LYS A 1 71 ? 17.687 6.719 -3.229 1.00 87.56 71 LYS A N 1
ATOM 575 C CA . LYS A 1 71 ? 17.247 7.672 -2.189 1.00 87.56 71 LYS A CA 1
ATOM 576 C C . LYS A 1 71 ? 15.754 7.583 -1.818 1.00 87.56 71 LYS A C 1
ATOM 578 O O . LYS A 1 71 ? 15.125 8.605 -1.569 1.00 87.56 71 LYS A O 1
ATOM 583 N N . GLY A 1 72 ? 15.191 6.374 -1.761 1.00 89.00 72 GLY A N 1
ATOM 584 C CA . GLY A 1 72 ? 13.819 6.160 -1.268 1.00 89.00 72 GLY A CA 1
ATOM 585 C C . GLY A 1 72 ? 12.724 6.606 -2.241 1.00 89.00 72 GLY A C 1
ATOM 586 O O . GLY A 1 72 ? 11.595 6.878 -1.834 1.00 89.00 72 GLY A O 1
ATOM 587 N N . LEU A 1 73 ? 13.059 6.703 -3.526 1.00 94.44 73 LEU A N 1
ATOM 588 C CA . LEU A 1 73 ? 12.115 7.017 -4.585 1.00 94.44 73 LEU A CA 1
ATOM 589 C C . LEU A 1 73 ? 11.518 5.732 -5.169 1.00 94.44 73 LEU A C 1
ATOM 591 O O . LEU A 1 73 ? 12.213 4.734 -5.365 1.00 94.44 73 LEU A O 1
ATOM 595 N N . ILE A 1 74 ? 10.228 5.777 -5.480 1.00 95.44 74 ILE A N 1
ATOM 596 C CA . ILE A 1 74 ? 9.479 4.680 -6.089 1.00 95.44 74 ILE A CA 1
ATOM 597 C C . ILE A 1 74 ? 8.630 5.181 -7.252 1.00 95.44 74 ILE A C 1
ATOM 599 O O . ILE A 1 74 ? 8.347 6.373 -7.380 1.00 95.44 74 ILE A O 1
ATOM 603 N N . TRP A 1 75 ? 8.230 4.256 -8.117 1.00 94.88 75 TRP A N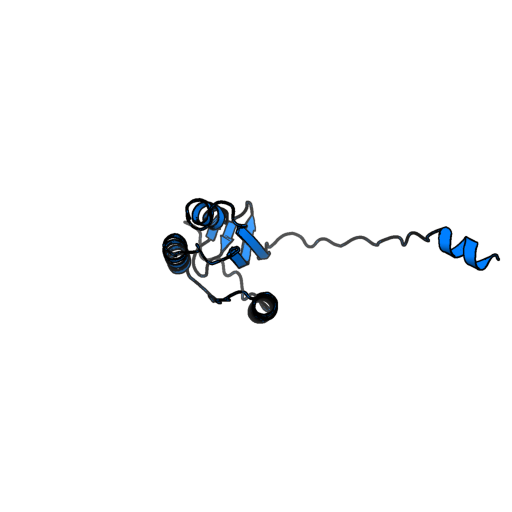 1
ATOM 604 C CA . TRP A 1 75 ? 7.471 4.575 -9.316 1.00 94.88 75 TRP A CA 1
ATOM 605 C C . TRP A 1 75 ? 5.973 4.308 -9.148 1.00 94.88 75 TRP A C 1
ATOM 607 O O . TRP A 1 75 ? 5.543 3.281 -8.628 1.00 94.88 75 TRP A O 1
ATOM 617 N N . ALA A 1 76 ? 5.169 5.255 -9.611 1.00 95.81 76 ALA A N 1
ATOM 618 C CA . ALA A 1 76 ? 3.806 5.024 -10.063 1.00 95.81 76 ALA A CA 1
ATOM 619 C C . ALA A 1 76 ? 3.846 4.616 -11.544 1.00 95.81 76 ALA A C 1
ATOM 621 O O . ALA A 1 76 ? 4.919 4.551 -12.149 1.00 95.81 76 ALA A O 1
ATOM 622 N N . LEU A 1 77 ? 2.680 4.401 -12.155 1.00 94.19 77 LEU A N 1
ATOM 623 C CA . LEU A 1 77 ? 2.601 4.133 -13.593 1.00 94.19 77 LEU A CA 1
ATOM 624 C C . LEU A 1 77 ? 3.227 5.257 -14.445 1.00 94.19 77 LEU A C 1
ATOM 626 O O . LEU A 1 77 ? 3.806 4.991 -15.496 1.00 94.19 77 LEU A O 1
ATOM 630 N N . ASP A 1 78 ? 3.103 6.508 -14.000 1.00 94.50 78 ASP A N 1
ATOM 631 C CA . ASP A 1 78 ? 3.390 7.712 -14.786 1.00 94.50 78 ASP A CA 1
ATOM 632 C C . ASP A 1 78 ? 4.411 8.671 -14.149 1.00 94.50 78 ASP A C 1
ATOM 634 O O . ASP A 1 78 ? 4.890 9.582 -14.824 1.00 94.50 78 ASP A O 1
ATOM 638 N N . ALA A 1 79 ? 4.770 8.489 -12.873 1.00 94.69 79 ALA A N 1
ATOM 639 C CA . ALA A 1 79 ? 5.680 9.392 -12.172 1.00 94.69 79 ALA A CA 1
ATOM 640 C C . ALA A 1 79 ? 6.498 8.704 -11.073 1.00 94.69 79 ALA A C 1
ATOM 642 O O . ALA A 1 79 ? 6.043 7.768 -10.421 1.00 94.69 79 ALA A O 1
ATOM 643 N N . CYS A 1 80 ? 7.698 9.228 -10.830 1.00 94.50 80 CYS A N 1
ATOM 644 C CA . CYS A 1 80 ? 8.534 8.866 -9.690 1.00 94.50 80 CYS A CA 1
ATOM 645 C C . CYS A 1 80 ? 8.228 9.794 -8.503 1.00 94.50 80 CYS A C 1
ATOM 647 O O . CYS A 1 80 ? 8.122 11.008 -8.689 1.00 94.50 80 CYS A O 1
ATOM 649 N N . TYR A 1 81 ? 8.104 9.247 -7.295 1.00 96.06 81 TYR A N 1
ATOM 650 C CA . TYR A 1 81 ? 7.732 9.995 -6.091 1.00 96.06 81 TYR A CA 1
ATOM 651 C C . TYR A 1 81 ? 8.372 9.382 -4.830 1.00 96.06 81 TYR A C 1
ATOM 653 O O . TYR A 1 81 ? 8.841 8.241 -4.875 1.00 96.06 81 TYR A O 1
ATOM 661 N N . PRO A 1 82 ? 8.470 10.132 -3.718 1.00 96.75 82 PRO A N 1
ATOM 662 C CA . PRO A 1 82 ? 9.141 9.648 -2.520 1.00 96.75 82 PRO A CA 1
ATOM 663 C C . PRO A 1 82 ? 8.209 8.782 -1.666 1.00 96.75 82 PRO A C 1
ATOM 665 O O . PRO A 1 82 ? 7.009 9.032 -1.575 1.00 96.75 82 PRO A O 1
ATOM 668 N N . ILE A 1 83 ? 8.759 7.735 -1.051 1.00 96.50 83 ILE A N 1
ATOM 669 C CA . ILE A 1 83 ? 7.963 6.745 -0.313 1.00 96.50 83 ILE A CA 1
ATOM 670 C C . ILE A 1 83 ? 7.426 7.245 1.036 1.00 96.50 83 ILE A C 1
ATOM 672 O O . ILE A 1 83 ? 6.420 6.739 1.529 1.00 96.50 83 ILE A O 1
ATOM 676 N N . ASN A 1 84 ? 8.048 8.273 1.612 1.00 96.62 84 ASN A N 1
ATOM 677 C CA . ASN A 1 84 ? 7.638 8.870 2.886 1.00 96.62 84 ASN A CA 1
ATOM 678 C C . ASN A 1 84 ? 6.204 9.425 2.872 1.00 96.62 84 ASN A C 1
ATOM 680 O O . ASN A 1 84 ? 5.613 9.558 3.938 1.00 96.62 84 ASN A O 1
ATOM 684 N N . ILE A 1 85 ? 5.599 9.678 1.702 1.00 97.69 85 ILE A N 1
ATOM 685 C CA . ILE A 1 85 ? 4.204 10.144 1.628 1.00 97.69 85 ILE A CA 1
ATOM 686 C C . ILE A 1 85 ? 3.220 9.178 2.301 1.00 97.69 85 ILE A C 1
ATOM 688 O O . ILE A 1 85 ? 2.170 9.604 2.780 1.00 97.69 85 ILE A O 1
ATOM 692 N N . TYR A 1 86 ? 3.535 7.878 2.335 1.00 97.88 86 TYR A N 1
ATOM 693 C CA . TYR A 1 86 ? 2.698 6.878 2.994 1.00 97.88 86 TYR A CA 1
ATOM 694 C C . TYR A 1 86 ? 2.784 7.016 4.515 1.00 97.88 86 TYR A C 1
ATOM 696 O O . TYR A 1 86 ? 1.753 7.047 5.181 1.00 97.88 86 TYR A O 1
ATOM 704 N N . GLU A 1 87 ? 3.993 7.167 5.057 1.00 96.19 87 GLU A N 1
ATOM 705 C CA . GLU A 1 87 ? 4.219 7.395 6.488 1.00 96.19 87 GLU A CA 1
ATOM 706 C C . GLU A 1 87 ? 3.563 8.702 6.947 1.00 96.19 87 GLU A C 1
ATOM 708 O O . GLU A 1 87 ? 2.803 8.696 7.913 1.00 96.19 87 GLU A O 1
ATOM 713 N N . GLU A 1 88 ? 3.772 9.790 6.199 1.00 96.81 88 GLU A N 1
ATOM 714 C CA . GLU A 1 88 ? 3.175 11.107 6.460 1.00 96.81 88 GLU A CA 1
ATOM 715 C C . GLU A 1 88 ? 1.643 11.072 6.404 1.00 96.81 88 GLU A C 1
ATOM 717 O O . GLU A 1 88 ? 0.965 11.719 7.200 1.00 96.81 88 GLU A O 1
ATOM 722 N N . THR A 1 89 ? 1.063 10.300 5.480 1.00 97.38 89 THR A N 1
ATOM 723 C CA . THR A 1 89 ? -0.396 10.143 5.419 1.00 97.38 89 THR A CA 1
ATOM 724 C C . THR A 1 89 ? -0.903 9.412 6.660 1.00 97.38 89 THR A C 1
ATOM 726 O O . THR A 1 89 ? -1.817 9.892 7.327 1.00 97.38 89 THR A O 1
ATOM 729 N N . LEU A 1 90 ? -0.300 8.270 7.003 1.00 96.81 90 LEU A N 1
ATOM 730 C CA . LEU A 1 90 ? -0.749 7.428 8.115 1.00 96.81 90 LEU A CA 1
ATOM 731 C C . LEU A 1 90 ? -0.491 8.055 9.495 1.00 96.81 90 LEU A C 1
ATOM 733 O O . LEU A 1 90 ? -1.198 7.744 10.459 1.00 96.81 90 LEU A O 1
ATOM 737 N N . SER A 1 91 ? 0.502 8.938 9.630 1.00 95.56 91 SER A N 1
ATOM 738 C CA . SER A 1 91 ? 0.751 9.670 10.877 1.00 95.56 91 SER A CA 1
ATOM 739 C C . SER A 1 91 ? -0.365 10.660 11.211 1.00 95.56 91 SER A C 1
ATOM 741 O O . SER A 1 91 ? -0.603 10.914 12.387 1.00 95.56 91 SER A O 1
ATOM 743 N N . ASN A 1 92 ? -1.083 11.160 10.202 1.00 95.62 92 ASN A N 1
ATOM 744 C CA . ASN A 1 92 ? -2.138 12.164 10.367 1.00 95.62 92 ASN A CA 1
ATOM 745 C C . ASN A 1 92 ? -3.531 11.568 10.649 1.00 95.62 92 ASN A C 1
ATOM 747 O O . ASN A 1 92 ? -4.487 12.312 10.860 1.00 95.62 92 ASN A O 1
ATOM 751 N N . ILE A 1 93 ? -3.666 10.238 10.673 1.00 97.44 93 ILE A N 1
ATOM 752 C CA . ILE A 1 93 ? -4.946 9.557 10.909 1.00 97.44 93 ILE A CA 1
ATOM 753 C C . ILE A 1 93 ? -5.154 9.347 12.410 1.00 97.44 93 ILE A C 1
ATOM 755 O O . ILE A 1 93 ? -4.564 8.452 13.018 1.00 97.44 93 ILE A O 1
ATOM 759 N N . GLN A 1 94 ? -6.038 10.150 13.004 1.00 97.06 94 GLN A N 1
ATOM 760 C CA . GLN A 1 94 ? -6.281 10.149 14.451 1.00 97.06 94 GLN A CA 1
ATOM 761 C C . GLN A 1 94 ? -6.842 8.818 14.976 1.00 97.06 94 GLN A C 1
ATOM 763 O O . GLN A 1 94 ? -6.520 8.402 16.085 1.00 97.06 94 GLN A O 1
ATOM 768 N N . THR A 1 95 ? -7.678 8.137 14.193 1.00 97.94 95 THR A N 1
ATOM 769 C CA . THR A 1 95 ? -8.309 6.855 14.565 1.00 97.94 95 THR A CA 1
ATOM 770 C C . THR A 1 95 ? -7.338 5.668 14.518 1.00 97.94 95 THR A C 1
ATOM 772 O O . THR A 1 95 ? -7.650 4.600 15.045 1.00 97.94 95 THR A O 1
ATOM 775 N N . LEU A 1 96 ? -6.141 5.884 13.956 1.00 97.25 96 LEU A N 1
ATOM 776 C CA . LEU A 1 96 ? -4.987 4.983 13.996 1.00 97.25 96 LEU A CA 1
ATOM 777 C C . LEU A 1 96 ? -3.926 5.416 15.026 1.00 97.25 96 LEU A C 1
ATOM 779 O O . LEU A 1 96 ? -2.802 4.907 14.995 1.00 97.25 96 LEU A O 1
ATOM 783 N N . ALA A 1 97 ? -4.222 6.376 15.910 1.00 96.06 97 ALA A N 1
ATOM 784 C CA . ALA A 1 97 ? -3.331 6.692 17.027 1.00 96.06 97 ALA A CA 1
ATOM 785 C C . ALA A 1 97 ? -3.108 5.440 17.893 1.00 96.06 97 ALA A C 1
ATOM 787 O O . ALA A 1 97 ? -4.040 4.669 18.113 1.00 96.06 97 ALA A O 1
ATOM 788 N N . ASP A 1 98 ? -1.860 5.223 18.315 1.00 95.75 98 ASP A N 1
ATOM 789 C CA . ASP A 1 98 ? -1.407 4.063 19.102 1.00 95.75 98 ASP A CA 1
ATOM 790 C C . ASP A 1 98 ? -1.582 2.683 18.437 1.00 95.75 98 ASP A C 1
ATOM 792 O O . ASP A 1 98 ? -1.316 1.652 19.055 1.00 95.75 98 ASP A O 1
ATOM 796 N N . LYS A 1 99 ? -1.965 2.646 17.155 1.00 97.88 99 LYS A N 1
ATOM 797 C CA . LYS A 1 99 ? -2.106 1.415 16.369 1.00 97.88 99 LYS A CA 1
ATOM 798 C C . LYS A 1 99 ? -0.910 1.210 15.433 1.00 97.88 99 LYS A C 1
ATOM 800 O O . LYS A 1 99 ? -0.418 2.188 14.855 1.00 97.88 99 LYS A O 1
ATOM 805 N N . PRO A 1 100 ? -0.438 -0.036 15.228 1.00 97.88 100 PRO A N 1
ATOM 806 C CA . PRO A 1 100 ? 0.648 -0.320 14.294 1.00 97.88 100 PRO A CA 1
ATOM 807 C C . PRO A 1 100 ? 0.323 0.106 12.854 1.00 97.88 100 PRO A C 1
ATOM 809 O O . PRO A 1 100 ? -0.774 -0.133 12.343 1.00 97.88 100 PRO A O 1
ATOM 812 N N . LYS A 1 101 ? 1.311 0.710 12.187 1.00 97.44 101 LYS A N 1
ATOM 813 C CA . LYS A 1 101 ? 1.252 1.173 10.792 1.00 97.44 101 LYS A CA 1
ATOM 814 C C . LYS A 1 101 ? 2.383 0.501 10.025 1.00 97.44 101 LYS A C 1
ATOM 816 O O . LYS A 1 101 ? 3.526 0.944 10.087 1.00 97.44 101 LYS A O 1
ATOM 821 N N . LEU A 1 102 ? 2.083 -0.619 9.377 1.00 97.94 102 LEU A N 1
ATOM 822 C CA . LEU A 1 102 ? 3.089 -1.458 8.732 1.00 97.94 102 LEU A CA 1
ATOM 823 C C . LEU A 1 102 ? 3.165 -1.124 7.242 1.00 97.94 102 LEU A C 1
ATOM 825 O O . LEU A 1 102 ? 2.165 -1.199 6.531 1.00 97.94 102 LEU A O 1
ATOM 829 N N . ILE A 1 103 ? 4.352 -0.769 6.756 1.00 97.56 103 ILE A N 1
ATOM 830 C CA . ILE A 1 103 ? 4.588 -0.480 5.339 1.00 97.56 103 ILE A CA 1
ATOM 831 C C . ILE A 1 103 ? 5.647 -1.453 4.827 1.00 97.56 103 ILE A C 1
ATOM 833 O O . ILE A 1 103 ? 6.778 -1.474 5.307 1.00 97.56 103 ILE A O 1
ATOM 837 N N . PHE A 1 104 ? 5.272 -2.267 3.845 1.00 97.50 104 PHE A N 1
ATOM 838 C CA . PHE A 1 104 ? 6.136 -3.258 3.214 1.00 97.50 104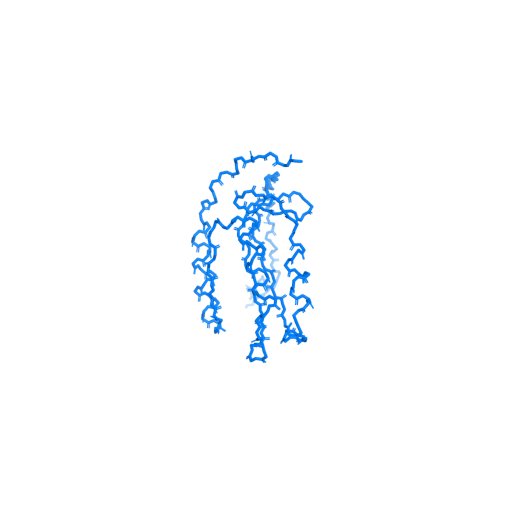 PHE A CA 1
ATOM 839 C C . PHE A 1 104 ? 6.429 -2.839 1.781 1.00 97.50 104 PHE A C 1
ATOM 841 O O . PHE A 1 104 ? 5.517 -2.571 0.996 1.00 97.50 104 PHE A O 1
ATOM 848 N N . VAL A 1 105 ? 7.709 -2.805 1.423 1.00 94.56 105 VAL A N 1
ATOM 849 C CA . VAL A 1 105 ? 8.160 -2.215 0.163 1.00 94.56 105 VAL A CA 1
ATOM 850 C C . VAL A 1 105 ? 9.024 -3.210 -0.586 1.00 94.56 105 VAL A C 1
ATOM 852 O O . VAL A 1 105 ? 10.141 -3.512 -0.179 1.00 94.56 105 VAL A O 1
ATOM 855 N N . GLN A 1 106 ? 8.518 -3.679 -1.720 1.00 93.31 106 GLN A N 1
ATOM 856 C CA . GLN A 1 106 ? 9.258 -4.502 -2.665 1.00 93.31 106 GLN A CA 1
ATOM 857 C C . GLN A 1 106 ? 9.559 -3.662 -3.906 1.00 93.31 106 GLN A C 1
ATOM 859 O O . GLN A 1 106 ? 8.820 -3.663 -4.898 1.00 93.31 106 GLN A O 1
ATOM 864 N N . ALA A 1 107 ? 10.671 -2.930 -3.850 1.00 90.94 107 ALA A N 1
ATOM 865 C CA . ALA A 1 107 ? 11.094 -2.022 -4.907 1.00 90.94 107 ALA A CA 1
ATOM 866 C C . ALA A 1 107 ? 12.297 -2.584 -5.676 1.00 90.94 107 ALA A C 1
ATOM 868 O O . ALA A 1 107 ? 13.362 -2.805 -5.104 1.00 90.94 107 ALA A O 1
ATOM 869 N N . ARG A 1 108 ? 12.151 -2.811 -6.990 1.00 83.81 108 ARG A N 1
ATOM 870 C CA . ARG A 1 108 ? 13.282 -3.239 -7.831 1.00 83.81 108 ARG A CA 1
ATOM 871 C C . ARG A 1 108 ? 14.097 -2.015 -8.224 1.00 83.81 108 ARG A C 1
ATOM 873 O O . ARG A 1 108 ? 13.643 -1.231 -9.050 1.00 83.81 108 ARG A O 1
ATOM 880 N N . ILE A 1 109 ? 15.289 -1.879 -7.658 1.00 75.56 109 ILE A N 1
ATOM 881 C CA . ILE A 1 109 ? 16.276 -0.877 -8.069 1.00 75.56 109 ILE A CA 1
ATOM 882 C C . ILE A 1 109 ? 17.220 -1.548 -9.069 1.00 75.56 109 ILE A C 1
ATOM 884 O O . ILE A 1 109 ? 17.654 -2.679 -8.849 1.00 75.56 109 ILE A O 1
ATOM 888 N N . VAL A 1 110 ? 17.543 -0.878 -10.176 1.00 67.25 110 VAL A N 1
ATOM 889 C CA . VAL A 1 110 ? 18.583 -1.352 -11.104 1.00 67.25 110 VAL A CA 1
ATOM 890 C C . VAL A 1 110 ? 19.946 -1.066 -10.469 1.00 67.25 110 VAL A C 1
ATOM 892 O O . VAL A 1 110 ? 20.603 -0.079 -10.786 1.00 67.25 110 VAL A O 1
ATOM 895 N N . ALA A 1 111 ? 20.330 -1.891 -9.500 1.00 64.00 111 ALA A N 1
ATOM 896 C CA . ALA A 1 111 ? 21.639 -1.867 -8.863 1.00 64.00 111 ALA A CA 1
ATOM 897 C C . ALA A 1 111 ? 22.477 -3.072 -9.314 1.00 64.00 111 ALA A C 1
ATOM 899 O O . ALA A 1 111 ? 21.970 -4.011 -9.932 1.00 64.00 111 ALA A O 1
ATOM 900 N N . ARG A 1 112 ? 23.785 -3.005 -9.041 1.00 60.12 112 ARG A N 1
ATOM 901 C CA . ARG A 1 112 ? 24.743 -4.073 -9.347 1.00 60.12 112 ARG A CA 1
ATOM 902 C C . ARG A 1 112 ? 24.277 -5.394 -8.729 1.00 60.12 112 ARG A C 1
ATOM 904 O O . ARG A 1 112 ? 23.774 -5.409 -7.613 1.00 60.12 112 ARG A O 1
ATOM 911 N N . VAL A 1 113 ? 24.447 -6.482 -9.475 1.00 66.50 113 VAL A N 1
ATOM 912 C CA . VAL A 1 113 ? 24.174 -7.839 -8.995 1.00 66.50 113 VAL A CA 1
ATOM 913 C C . VAL A 1 113 ? 25.210 -8.180 -7.927 1.00 66.50 113 VAL A C 1
ATOM 915 O O . VAL A 1 113 ? 26.405 -8.188 -8.223 1.00 66.50 113 VAL A O 1
ATOM 918 N N . ASP A 1 114 ? 24.763 -8.460 -6.705 1.00 69.75 114 ASP A N 1
ATOM 919 C CA . ASP A 1 114 ? 25.628 -9.032 -5.677 1.00 69.75 114 ASP A CA 1
ATOM 920 C C . ASP A 1 114 ? 25.971 -10.472 -6.075 1.00 69.75 114 ASP A C 1
ATOM 922 O O . ASP A 1 114 ? 25.085 -11.297 -6.295 1.00 69.75 114 ASP A O 1
ATOM 926 N N . GLY A 1 115 ? 27.263 -10.790 -6.180 1.00 75.19 115 GLY A N 1
ATOM 927 C CA . GLY A 1 115 ? 27.743 -12.115 -6.602 1.00 75.19 115 GLY A CA 1
ATOM 928 C C . GLY A 1 115 ? 27.515 -13.235 -5.581 1.00 75.19 115 GLY A C 1
ATOM 929 O O . GLY A 1 115 ? 27.916 -14.371 -5.823 1.00 75.19 115 GLY A O 1
ATOM 930 N N . GLY A 1 116 ? 26.893 -12.919 -4.441 1.00 78.69 116 GLY A N 1
ATOM 931 C CA . GLY A 1 116 ? 26.818 -13.803 -3.285 1.00 78.69 116 GLY A CA 1
ATOM 932 C C . GLY A 1 116 ? 28.192 -14.075 -2.664 1.00 78.69 116 GLY A C 1
ATOM 933 O O . GLY A 1 116 ? 29.228 -13.596 -3.123 1.00 78.69 116 GLY A O 1
ATOM 934 N N . THR A 1 117 ? 28.201 -14.851 -1.585 1.00 79.56 117 THR A N 1
ATOM 935 C CA . THR A 1 117 ? 29.421 -15.409 -0.993 1.00 79.56 117 THR A CA 1
ATOM 936 C C . THR A 1 117 ? 29.152 -16.852 -0.588 1.00 79.56 117 THR A C 1
ATOM 938 O O . THR A 1 117 ? 28.027 -17.196 -0.217 1.00 79.56 117 THR A O 1
ATOM 941 N N . HIS A 1 118 ? 30.162 -17.714 -0.679 1.00 77.06 118 HIS A N 1
ATOM 942 C CA . HIS A 1 118 ? 30.029 -19.097 -0.240 1.00 77.06 118 HIS A CA 1
ATOM 943 C C . HIS A 1 118 ? 30.068 -19.157 1.287 1.00 77.06 118 HIS A C 1
ATOM 945 O O . HIS A 1 118 ? 31.037 -18.728 1.914 1.00 77.06 118 HIS A O 1
ATOM 951 N N . LEU A 1 119 ? 29.015 -19.710 1.887 1.00 78.31 119 LEU A N 1
ATOM 952 C CA . LEU A 1 119 ? 29.003 -19.994 3.316 1.00 78.31 119 LEU A CA 1
ATOM 953 C C . LEU A 1 119 ? 29.911 -21.197 3.589 1.00 78.31 119 LEU A C 1
ATOM 955 O O . LEU A 1 119 ? 29.697 -22.279 3.043 1.00 78.31 119 LEU A O 1
ATOM 959 N N . ILE A 1 120 ? 30.916 -21.015 4.447 1.00 76.19 120 ILE A N 1
ATOM 960 C CA . ILE A 1 120 ? 31.645 -22.137 5.038 1.00 76.19 120 ILE A CA 1
ATOM 961 C C . ILE A 1 120 ? 30.744 -22.707 6.128 1.00 76.19 120 ILE A C 1
ATOM 963 O O . ILE A 1 120 ? 30.391 -22.014 7.082 1.00 76.19 120 ILE A O 1
ATOM 967 N N . GLN A 1 121 ? 30.349 -23.966 5.972 1.00 69.12 121 GLN A N 1
ATOM 968 C CA . GLN A 1 121 ? 29.550 -24.664 6.965 1.00 69.12 121 GLN A CA 1
ATOM 969 C C . GLN A 1 121 ? 30.370 -24.808 8.251 1.00 69.12 121 GLN A C 1
ATOM 971 O O . GLN A 1 121 ? 31.369 -25.527 8.276 1.00 69.12 121 GLN A O 1
ATOM 976 N N . GLN A 1 122 ? 29.966 -24.127 9.324 1.00 64.88 122 GLN A N 1
ATOM 977 C CA . GLN A 1 122 ? 30.502 -24.424 10.648 1.00 64.88 122 GLN A CA 1
ATOM 978 C C . GLN A 1 122 ? 30.036 -25.832 11.027 1.00 64.88 122 GLN A C 1
ATOM 980 O O . GLN A 1 122 ? 28.847 -26.065 11.254 1.00 64.88 122 GLN A O 1
ATOM 985 N N . LYS A 1 123 ? 30.969 -26.789 11.067 1.00 57.56 123 LYS A N 1
ATOM 986 C CA . LYS A 1 123 ? 30.751 -28.035 11.800 1.00 57.56 123 LYS A CA 1
ATOM 987 C C . LYS A 1 123 ? 30.537 -27.652 13.262 1.00 57.56 123 LYS A C 1
ATOM 989 O O . LYS A 1 123 ? 31.390 -27.007 13.860 1.00 57.56 123 LYS A O 1
ATOM 994 N N . SER A 1 124 ? 29.381 -28.000 13.813 1.00 59.78 124 SER A N 1
ATOM 995 C CA . SER A 1 124 ? 29.168 -27.919 15.253 1.00 59.78 124 SER A CA 1
ATOM 996 C C . SER A 1 124 ? 29.941 -29.066 15.901 1.00 59.78 124 SER A C 1
ATOM 998 O O . SER A 1 124 ? 29.587 -30.227 15.693 1.00 59.78 124 SER A O 1
ATOM 1000 N N . ASP A 1 125 ? 30.964 -28.745 16.697 1.00 61.06 125 ASP A N 1
ATOM 1001 C CA . ASP A 1 125 ? 31.752 -29.721 17.471 1.00 61.06 125 ASP A CA 1
ATOM 1002 C C . ASP A 1 125 ? 30.881 -30.567 18.430 1.00 61.06 125 ASP A C 1
ATOM 1004 O O . ASP A 1 125 ? 31.301 -31.621 18.899 1.00 61.06 125 ASP A O 1
ATOM 1008 N N . TYR A 1 126 ? 29.629 -30.153 18.666 1.00 58.44 126 TYR A N 1
ATOM 1009 C CA . TYR A 1 126 ? 28.656 -30.851 19.506 1.00 58.44 126 TYR A CA 1
ATOM 1010 C C . TYR A 1 126 ? 28.206 -32.208 18.931 1.00 58.44 126 TYR A C 1
ATOM 1012 O O . TYR A 1 126 ? 27.924 -33.140 19.682 1.00 58.44 126 TYR A O 1
ATOM 1020 N N . ILE A 1 127 ? 28.145 -32.355 17.600 1.00 59.28 127 ILE A N 1
ATOM 1021 C CA . ILE A 1 127 ? 27.685 -33.607 16.963 1.00 59.28 127 ILE A CA 1
ATOM 1022 C C . ILE A 1 127 ? 28.799 -34.669 16.964 1.00 59.28 127 ILE A C 1
ATOM 1024 O O . ILE A 1 127 ? 28.518 -35.865 17.061 1.00 59.28 127 ILE A O 1
ATOM 1028 N N . ASP A 1 128 ? 30.067 -34.253 16.930 1.00 58.25 128 ASP A N 1
ATOM 1029 C CA . ASP A 1 128 ? 31.208 -35.175 16.948 1.00 58.25 128 ASP A CA 1
ATOM 1030 C C . ASP A 1 128 ? 31.451 -35.783 18.349 1.00 58.25 128 ASP A C 1
ATOM 1032 O O . ASP A 1 128 ? 32.059 -36.849 18.450 1.00 58.25 128 ASP A O 1
ATOM 1036 N N . GLU A 1 129 ? 30.948 -35.162 19.425 1.00 59.47 129 GLU A N 1
ATOM 1037 C CA . GLU A 1 129 ? 31.066 -35.676 20.800 1.00 59.47 129 GLU A CA 1
ATOM 1038 C C . GLU A 1 129 ? 29.989 -36.724 21.148 1.00 59.47 129 GLU A C 1
ATOM 1040 O O . GLU A 1 129 ? 30.272 -37.689 21.859 1.00 59.47 129 GLU A O 1
ATOM 1045 N N . ILE A 1 130 ? 28.778 -36.605 20.586 1.00 57.06 130 ILE A N 1
ATOM 1046 C CA . ILE A 1 130 ? 27.703 -37.604 20.749 1.00 57.06 130 ILE A CA 1
ATOM 1047 C C . ILE A 1 130 ? 28.063 -38.918 20.046 1.00 57.06 130 ILE A C 1
ATOM 1049 O O . ILE A 1 130 ? 27.818 -39.989 20.589 1.00 57.06 130 ILE A O 1
ATOM 1053 N N . ASN A 1 131 ? 28.701 -38.851 18.876 1.00 55.59 131 ASN A N 1
ATOM 1054 C CA . ASN A 1 131 ? 29.060 -40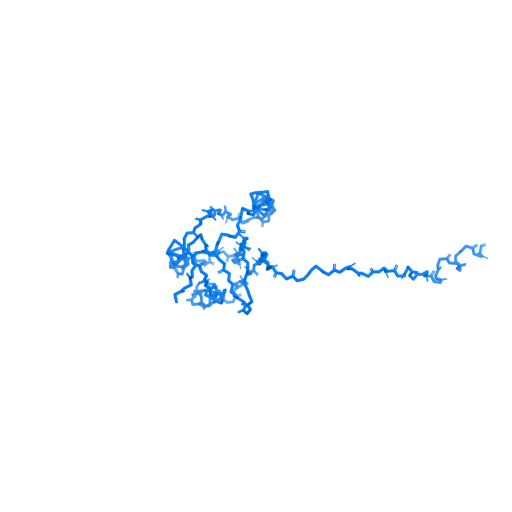.038 18.093 1.00 55.59 131 ASN A CA 1
ATOM 1055 C C . ASN A 1 131 ? 30.322 -40.771 18.599 1.00 55.59 131 ASN A C 1
ATOM 1057 O O . ASN A 1 131 ? 30.747 -41.745 17.979 1.00 55.59 131 ASN A O 1
ATOM 1061 N N . ARG A 1 132 ? 30.947 -40.302 19.691 1.00 56.41 132 ARG A N 1
ATOM 1062 C CA . ARG A 1 132 ? 32.087 -40.969 20.353 1.00 56.41 132 ARG A CA 1
ATOM 1063 C C . ARG A 1 132 ? 31.715 -41.720 21.640 1.00 56.41 132 ARG A C 1
ATOM 1065 O O . ARG A 1 132 ? 32.618 -42.273 22.267 1.00 56.41 132 ARG A O 1
ATOM 1072 N N . LYS A 1 133 ? 30.444 -41.730 22.047 1.00 43.66 133 LYS A N 1
ATOM 1073 C CA . LYS A 1 133 ? 29.939 -42.565 23.150 1.00 43.66 133 LYS A CA 1
ATOM 1074 C C . LYS A 1 133 ? 29.165 -43.757 22.609 1.00 43.66 133 LYS A C 1
ATOM 1076 O O . LYS A 1 133 ? 29.234 -44.809 23.277 1.00 43.66 133 LYS A O 1
#